Protein AF-A0A6P0YDL2-F1 (afdb_monomer_lite)

pLDDT: mean 88.48, std 17.39, range [38.16, 98.81]

Secondary structure (DSSP, 8-state):
-HHHHHHHHHHHHHHHHHHHHHTTSS-HHHHHHHHHHHHHHHHHHHHHTTTT--TT---TT---

Structure (mmCIF, N/CA/C/O backbone):
data_AF-A0A6P0YDL2-F1
#
_entry.id   AF-A0A6P0YDL2-F1
#
loop_
_atom_site.group_PDB
_atom_site.id
_atom_site.type_symbol
_atom_site.label_atom_id
_atom_site.label_alt_id
_atom_site.label_comp_id
_atom_site.label_asym_id
_atom_site.label_entity_id
_atom_site.label_seq_id
_atom_site.pdbx_PDB_ins_code
_atom_site.Cartn_x
_atom_site.Cartn_y
_atom_site.Cartn_z
_atom_site.occupancy
_atom_site.B_iso_or_equiv
_atom_site.auth_seq_id
_atom_site.auth_comp_id
_atom_site.auth_asym_id
_atom_site.auth_atom_id
_atom_site.pdbx_PDB_model_num
ATOM 1 N N . LEU A 1 1 ? 18.809 -0.570 -7.264 1.00 76.12 1 LEU A N 1
ATOM 2 C CA . LEU A 1 1 ? 18.481 -0.009 -5.929 1.00 76.12 1 LEU A CA 1
ATOM 3 C C . LEU A 1 1 ? 17.116 0.686 -5.915 1.00 76.12 1 LEU A C 1
ATOM 5 O O . LEU A 1 1 ? 16.297 0.301 -5.097 1.00 76.12 1 LEU A O 1
ATOM 9 N N . VAL A 1 2 ? 16.816 1.590 -6.858 1.00 92.50 2 VAL A N 1
ATOM 10 C CA . VAL A 1 2 ? 15.552 2.368 -6.897 1.00 92.50 2 VAL A CA 1
ATOM 11 C C . VAL A 1 2 ? 14.272 1.521 -6.795 1.00 92.50 2 VAL A C 1
ATOM 13 O O . VAL A 1 2 ? 13.433 1.787 -5.945 1.00 92.50 2 VAL A O 1
ATOM 16 N N . PHE A 1 3 ? 14.119 0.463 -7.601 1.00 94.69 3 PHE A N 1
ATOM 17 C CA . PHE A 1 3 ? 12.914 -0.379 -7.531 1.00 94.69 3 PHE A CA 1
ATOM 18 C C . PHE A 1 3 ? 12.757 -1.109 -6.195 1.00 94.69 3 PHE A C 1
ATOM 20 O O . PHE A 1 3 ? 11.644 -1.233 -5.698 1.00 94.69 3 PHE A O 1
ATOM 27 N N . ASN A 1 4 ? 13.865 -1.558 -5.599 1.00 95.75 4 ASN A N 1
ATOM 28 C CA . ASN A 1 4 ? 13.830 -2.199 -4.290 1.00 95.75 4 ASN A CA 1
ATOM 29 C C . ASN A 1 4 ? 13.352 -1.218 -3.210 1.00 95.75 4 ASN A C 1
ATOM 31 O O . ASN A 1 4 ? 12.527 -1.591 -2.387 1.00 95.75 4 ASN A O 1
ATOM 35 N N . SER A 1 5 ? 13.799 0.041 -3.256 1.00 97.00 5 SER A N 1
ATOM 36 C CA . SER A 1 5 ? 13.299 1.095 -2.364 1.00 97.00 5 SER A CA 1
ATOM 37 C C . SER A 1 5 ? 11.800 1.343 -2.556 1.00 97.00 5 SER A C 1
ATOM 39 O O . SER A 1 5 ? 11.067 1.387 -1.577 1.00 97.00 5 SER A O 1
ATOM 41 N N . ASN A 1 6 ? 11.321 1.397 -3.803 1.00 96.94 6 ASN A N 1
ATOM 42 C CA . ASN A 1 6 ? 9.890 1.565 -4.090 1.00 96.94 6 ASN A CA 1
ATOM 43 C C . ASN A 1 6 ? 9.051 0.366 -3.608 1.00 96.94 6 ASN A C 1
ATOM 45 O O . ASN A 1 6 ? 7.935 0.538 -3.124 1.00 96.94 6 ASN A O 1
ATOM 49 N N . LEU A 1 7 ? 9.587 -0.854 -3.716 1.00 97.94 7 LEU A N 1
ATOM 50 C CA . LEU A 1 7 ? 8.951 -2.066 -3.194 1.00 97.94 7 LEU A CA 1
ATOM 51 C C . LEU A 1 7 ? 8.911 -2.075 -1.659 1.00 97.94 7 LEU A C 1
ATOM 53 O O . LE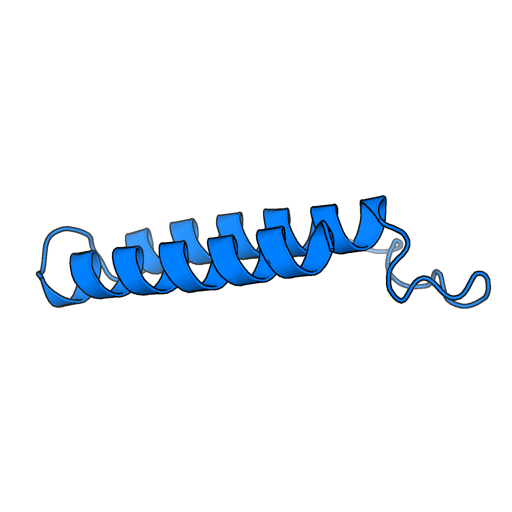U A 1 7 ? 7.901 -2.459 -1.073 1.00 97.94 7 LEU A O 1
ATOM 57 N N . GLN A 1 8 ? 9.989 -1.635 -1.009 1.00 98.44 8 GLN A N 1
ATOM 58 C CA . GLN A 1 8 ? 10.042 -1.494 0.447 1.00 98.44 8 GLN A CA 1
ATOM 59 C C . GLN A 1 8 ? 9.041 -0.446 0.941 1.00 98.44 8 GLN A C 1
ATOM 61 O O . GLN A 1 8 ? 8.298 -0.714 1.882 1.00 98.44 8 GLN A O 1
ATOM 66 N N . GLU A 1 9 ? 8.965 0.708 0.278 1.00 98.19 9 GLU A N 1
ATOM 67 C CA . GLU A 1 9 ? 7.986 1.749 0.593 1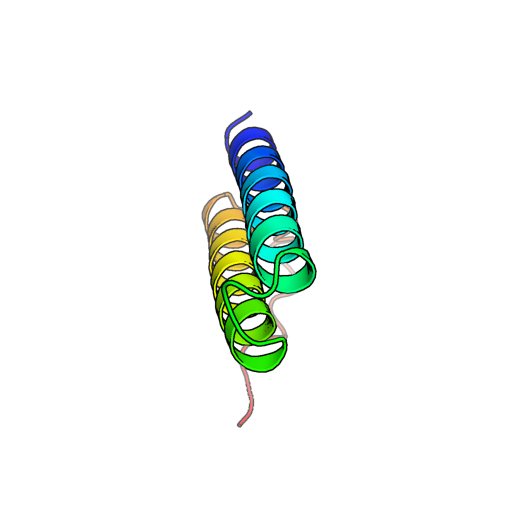.00 98.19 9 GLU A CA 1
ATOM 68 C C . GLU A 1 9 ? 6.547 1.247 0.414 1.00 98.19 9 GLU A C 1
ATOM 70 O O . GLU A 1 9 ? 5.702 1.466 1.282 1.00 98.19 9 GLU A O 1
ATOM 75 N N . PHE A 1 10 ? 6.268 0.516 -0.672 1.00 98.62 10 PHE A N 1
ATOM 76 C CA . PHE A 1 10 ? 4.975 -0.138 -0.879 1.00 98.62 10 PHE A CA 1
ATOM 77 C C . PHE A 1 10 ? 4.615 -1.048 0.304 1.00 98.62 10 PHE A C 1
ATOM 79 O O . PHE A 1 10 ? 3.535 -0.906 0.875 1.00 98.62 10 PHE A O 1
ATOM 86 N N . ALA A 1 11 ? 5.526 -1.935 0.715 1.00 98.62 11 ALA A N 1
ATOM 87 C CA . ALA A 1 11 ? 5.286 -2.858 1.824 1.00 98.62 11 ALA A CA 1
ATOM 88 C C . ALA A 1 11 ? 5.027 -2.122 3.151 1.00 98.62 11 ALA A C 1
ATOM 90 O O . ALA A 1 11 ? 4.102 -2.472 3.886 1.00 98.62 11 ALA A O 1
ATOM 91 N N . GLN A 1 12 ? 5.799 -1.069 3.435 1.00 98.75 12 GLN A N 1
ATOM 92 C CA . GLN A 1 12 ? 5.612 -0.240 4.628 1.00 98.75 12 GLN A CA 1
ATOM 93 C C . GLN A 1 12 ? 4.244 0.449 4.632 1.00 98.75 12 GLN A C 1
ATOM 95 O O . GLN A 1 12 ? 3.522 0.379 5.626 1.00 98.75 12 GLN A O 1
ATOM 100 N N . ARG A 1 13 ? 3.854 1.078 3.517 1.00 98.69 13 ARG A N 1
ATOM 101 C CA . ARG A 1 13 ? 2.561 1.766 3.403 1.00 98.69 13 ARG A CA 1
ATOM 102 C C . ARG A 1 13 ? 1.382 0.797 3.518 1.00 98.69 13 ARG A C 1
ATOM 104 O O . ARG A 1 13 ? 0.430 1.110 4.224 1.00 98.69 13 ARG A O 1
ATOM 111 N N . VAL A 1 14 ? 1.464 -0.388 2.904 1.00 98.75 14 VAL A N 1
ATOM 112 C CA . VAL A 1 14 ? 0.449 -1.448 3.067 1.00 98.75 14 VAL A CA 1
ATOM 113 C C . VAL A 1 14 ? 0.308 -1.840 4.538 1.00 98.75 14 VAL A C 1
ATOM 115 O O . VAL A 1 14 ? -0.808 -1.885 5.046 1.00 98.75 14 VAL A O 1
ATOM 118 N N . SER A 1 15 ? 1.421 -2.047 5.250 1.00 98.75 15 SER A N 1
ATOM 119 C CA . SER A 1 15 ? 1.381 -2.384 6.679 1.00 98.75 15 SER A CA 1
ATOM 120 C C . SER A 1 15 ? 0.710 -1.297 7.522 1.00 98.75 15 SER A C 1
ATOM 122 O O . SER A 1 15 ? -0.022 -1.623 8.455 1.00 98.75 15 SER A O 1
ATOM 124 N N . ILE A 1 16 ? 0.942 -0.018 7.206 1.00 98.81 16 ILE A N 1
ATOM 125 C CA . ILE A 1 16 ? 0.289 1.108 7.889 1.00 98.81 16 ILE A CA 1
ATOM 126 C C . ILE A 1 16 ? -1.217 1.099 7.614 1.00 98.81 16 ILE A C 1
ATOM 128 O O . ILE A 1 16 ? -1.999 1.211 8.553 1.00 98.81 16 ILE A O 1
ATOM 132 N N . ILE A 1 17 ? -1.627 0.929 6.353 1.00 98.81 17 ILE A N 1
ATOM 133 C CA . ILE A 1 17 ? -3.043 0.902 5.958 1.00 98.81 17 ILE A CA 1
ATOM 134 C C . ILE A 1 17 ? -3.784 -0.238 6.663 1.00 98.81 17 ILE A C 1
ATOM 136 O O . ILE A 1 17 ? -4.840 -0.004 7.245 1.00 98.81 17 ILE A O 1
ATOM 140 N N . CYS A 1 18 ? -3.214 -1.445 6.691 1.00 98.56 18 CYS A N 1
ATOM 141 C CA . CYS A 1 18 ? -3.796 -2.562 7.437 1.00 98.56 18 CYS A CA 1
ATOM 142 C C . CYS A 1 18 ? -3.879 -2.259 8.940 1.00 98.56 18 CYS A C 1
ATOM 144 O O . CYS A 1 18 ? -4.884 -2.563 9.570 1.00 98.56 18 CYS A O 1
ATOM 146 N N . GLY A 1 19 ? -2.865 -1.606 9.516 1.00 98.69 19 GLY A N 1
ATOM 147 C CA . GLY A 1 19 ? -2.915 -1.162 10.911 1.00 98.69 19 GLY A CA 1
ATOM 148 C C . GLY A 1 19 ? -4.047 -0.162 11.187 1.00 98.69 19 GLY A C 1
ATOM 149 O O . GLY A 1 19 ? -4.692 -0.243 12.231 1.00 98.69 19 GLY A O 1
ATOM 150 N N . LEU A 1 20 ? -4.320 0.756 10.253 1.00 98.75 20 LEU A N 1
ATOM 151 C CA . LEU A 1 20 ? -5.433 1.706 10.352 1.00 98.75 20 LEU A CA 1
ATOM 152 C C . LEU A 1 20 ? -6.794 1.011 10.248 1.00 98.75 20 LEU A C 1
ATOM 154 O O . LEU A 1 20 ? -7.691 1.329 11.028 1.00 98.75 20 LEU A O 1
ATOM 158 N N . GLU A 1 21 ? -6.939 0.069 9.320 1.00 98.75 21 GLU A N 1
ATOM 159 C CA . GLU A 1 21 ? -8.159 -0.724 9.136 1.00 98.75 21 GLU A CA 1
ATOM 160 C C . GLU A 1 21 ? -8.450 -1.585 10.368 1.00 98.75 21 GLU A C 1
ATOM 162 O O . GLU A 1 21 ? -9.512 -1.461 10.972 1.00 98.75 21 GLU A O 1
ATOM 167 N N . THR A 1 22 ? -7.467 -2.358 10.831 1.00 98.19 22 THR A N 1
ATOM 168 C CA . THR A 1 22 ? -7.624 -3.229 12.003 1.00 98.19 22 THR A CA 1
ATOM 169 C C . THR A 1 22 ? -7.841 -2.412 13.283 1.00 98.19 22 THR A C 1
ATOM 171 O O . THR A 1 22 ? -8.509 -2.860 14.214 1.00 98.19 22 THR A O 1
ATOM 174 N N . GLY A 1 23 ? -7.325 -1.180 13.329 1.00 98.44 23 GLY A N 1
ATOM 175 C CA . GLY A 1 23 ? -7.597 -0.205 14.387 1.00 98.44 23 GLY A CA 1
ATOM 176 C C . GLY A 1 23 ? -8.946 0.522 14.267 1.00 98.44 23 GLY A C 1
ATOM 177 O O . GLY A 1 23 ? -9.217 1.410 15.080 1.00 98.44 23 GLY A O 1
ATOM 178 N N . GLY A 1 24 ? -9.765 0.205 13.258 1.00 98.19 24 GLY A N 1
ATOM 179 C CA . GLY A 1 24 ? -11.085 0.792 13.016 1.00 98.19 24 GLY A CA 1
ATOM 180 C C . GLY A 1 24 ? -11.063 2.263 12.588 1.00 98.19 24 GLY A C 1
ATOM 181 O O . GLY A 1 24 ? -12.054 2.968 12.770 1.00 98.19 24 GLY A O 1
ATOM 182 N N . LYS A 1 25 ? -9.929 2.766 12.083 1.00 98.62 25 LYS A N 1
ATOM 183 C CA . LYS A 1 25 ? -9.764 4.170 11.659 1.00 98.62 25 LYS A CA 1
ATOM 184 C C . LYS A 1 25 ? -10.262 4.434 10.245 1.00 98.62 25 LYS A C 1
ATOM 186 O O . LYS A 1 25 ? -10.683 5.551 9.968 1.00 98.62 25 LYS A O 1
ATOM 191 N N . ILE A 1 26 ? -10.191 3.424 9.387 1.00 98.69 26 ILE A N 1
ATOM 192 C CA . ILE A 1 26 ? -10.683 3.437 8.008 1.00 98.69 26 ILE A CA 1
ATOM 193 C C . ILE A 1 26 ? -11.463 2.147 7.758 1.00 98.69 26 ILE A C 1
ATOM 195 O O . ILE A 1 26 ? -11.245 1.156 8.459 1.00 98.69 26 ILE A O 1
ATOM 199 N N . SER A 1 27 ? -12.369 2.151 6.780 1.00 98.75 27 SER A N 1
ATOM 200 C CA . SER A 1 27 ? -13.114 0.938 6.428 1.00 98.75 27 SER A CA 1
ATOM 201 C C . SER A 1 27 ? -12.249 -0.044 5.620 1.00 98.75 27 SER A C 1
ATOM 203 O O . SER A 1 27 ? -11.259 0.370 5.002 1.00 98.75 27 SER A O 1
ATOM 205 N N . PRO A 1 28 ? -12.627 -1.334 5.561 1.00 98.62 28 PRO A N 1
ATOM 206 C CA . PRO A 1 28 ? -11.977 -2.301 4.678 1.00 98.62 28 PRO A CA 1
ATOM 207 C C . PRO A 1 28 ? -11.975 -1.868 3.203 1.00 98.62 28 PRO A C 1
ATOM 209 O O . PRO A 1 28 ? -10.984 -2.062 2.499 1.00 98.62 28 PRO A O 1
ATOM 212 N N . GLU A 1 29 ? -13.057 -1.243 2.731 1.00 98.69 29 GLU A N 1
ATOM 213 C CA . GLU A 1 29 ? -13.169 -0.727 1.361 1.00 98.69 29 GLU A CA 1
ATOM 214 C C . GLU A 1 29 ? -12.196 0.429 1.108 1.00 98.69 29 GLU A C 1
ATOM 216 O O . GLU A 1 29 ? -11.533 0.471 0.069 1.00 98.69 29 GLU A O 1
ATOM 221 N N . GLU A 1 30 ? -12.069 1.349 2.067 1.00 98.62 30 GLU A N 1
ATOM 222 C CA . GLU A 1 30 ? -11.125 2.462 1.972 1.00 98.62 30 GLU A CA 1
ATOM 223 C C . GLU A 1 30 ? -9.674 1.957 1.971 1.00 98.62 30 GLU A C 1
ATOM 225 O O . GLU A 1 30 ? -8.863 2.383 1.144 1.00 98.62 30 GLU A O 1
ATOM 230 N N . ALA A 1 31 ? -9.354 0.995 2.841 1.00 98.81 31 ALA A N 1
ATOM 231 C CA . ALA A 1 31 ? -8.050 0.342 2.872 1.00 98.81 31 ALA A CA 1
ATOM 232 C C . ALA A 1 31 ? -7.720 -0.338 1.533 1.00 98.81 31 ALA A C 1
ATOM 234 O O . ALA A 1 31 ? -6.613 -0.181 1.006 1.00 98.81 31 ALA A O 1
ATOM 235 N N . TYR A 1 32 ? -8.688 -1.050 0.949 1.00 98.69 32 TYR A N 1
ATOM 236 C CA . TYR A 1 32 ? -8.536 -1.704 -0.348 1.00 98.69 32 TYR A CA 1
ATOM 237 C C . TYR A 1 32 ? -8.225 -0.709 -1.473 1.00 98.69 32 TYR A C 1
ATOM 239 O O . TYR A 1 32 ? -7.260 -0.915 -2.216 1.00 98.69 32 TYR A O 1
ATOM 247 N N . GLU A 1 33 ? -8.995 0.376 -1.603 1.00 98.81 33 GLU A N 1
ATOM 248 C CA . GLU A 1 33 ? -8.760 1.358 -2.670 1.00 98.81 33 GLU A CA 1
ATOM 249 C C . GLU A 1 33 ? -7.399 2.057 -2.509 1.00 98.81 33 GLU A C 1
ATOM 251 O O . GLU A 1 33 ? -6.680 2.230 -3.497 1.00 98.81 33 GLU A O 1
ATOM 256 N N . GLN A 1 34 ? -6.964 2.352 -1.279 1.00 98.75 34 GLN A N 1
ATOM 257 C CA . GLN A 1 34 ? -5.619 2.889 -1.038 1.00 98.75 34 GLN A CA 1
ATOM 258 C C . GLN A 1 34 ? -4.512 1.901 -1.453 1.00 98.75 34 GLN A C 1
ATOM 260 O O . GLN A 1 34 ? -3.572 2.280 -2.158 1.00 98.75 34 GLN A O 1
ATOM 265 N N . ILE A 1 35 ? -4.623 0.621 -1.078 1.00 98.75 35 ILE A N 1
ATOM 266 C CA . ILE A 1 35 ? -3.642 -0.418 -1.448 1.00 98.75 35 ILE A CA 1
ATOM 267 C C . ILE A 1 35 ? -3.596 -0.620 -2.968 1.00 98.75 35 ILE A C 1
ATOM 269 O O . ILE A 1 35 ? -2.520 -0.779 -3.553 1.00 98.75 35 ILE A O 1
ATOM 273 N N . LYS A 1 36 ? -4.749 -0.578 -3.635 1.00 98.56 36 LYS A N 1
ATOM 274 C CA . LYS A 1 36 ? -4.862 -0.688 -5.093 1.00 98.56 36 LYS A CA 1
ATOM 275 C C . LYS A 1 36 ? -4.160 0.463 -5.815 1.00 98.56 36 LYS A C 1
ATOM 277 O O . LYS A 1 36 ? -3.480 0.219 -6.815 1.00 98.56 36 LYS A O 1
ATOM 282 N N . GLU A 1 37 ? -4.261 1.690 -5.311 1.00 98.62 37 GLU A N 1
ATOM 283 C CA . GLU A 1 37 ? -3.508 2.825 -5.855 1.00 98.62 37 GLU A CA 1
ATOM 284 C C . GLU A 1 37 ? -1.995 2.667 -5.645 1.00 98.62 37 GLU A C 1
ATOM 286 O O . GLU A 1 37 ? -1.221 2.851 -6.591 1.00 98.62 37 GLU A O 1
ATOM 291 N N . LEU A 1 38 ? -1.555 2.218 -4.464 1.00 98.56 38 LEU A N 1
ATOM 292 C CA . LEU A 1 38 ? -0.141 1.900 -4.216 1.00 98.56 38 LEU A CA 1
ATOM 293 C C . LEU A 1 38 ? 0.383 0.816 -5.169 1.00 98.56 38 LEU A C 1
ATOM 295 O O . LEU A 1 38 ? 1.497 0.916 -5.689 1.00 98.56 38 LEU A O 1
ATOM 299 N N . TRP A 1 39 ? -0.432 -0.196 -5.463 1.00 98.31 39 TRP A N 1
ATOM 300 C CA . TRP A 1 39 ? -0.085 -1.243 -6.420 1.00 98.31 39 TRP A CA 1
ATOM 301 C C . TRP A 1 39 ? 0.077 -0.702 -7.846 1.00 98.31 39 TRP A C 1
ATOM 303 O O . TRP A 1 39 ? 1.044 -1.043 -8.535 1.00 98.31 39 TRP A O 1
ATOM 313 N N . LYS A 1 40 ? -0.824 0.183 -8.297 1.00 97.62 40 LYS A N 1
ATOM 314 C CA . LYS A 1 40 ? -0.695 0.859 -9.601 1.00 97.62 40 LYS A CA 1
ATOM 315 C C . LYS A 1 40 ? 0.601 1.669 -9.682 1.00 97.62 40 LYS A C 1
ATOM 317 O O . LYS A 1 40 ? 1.301 1.587 -10.695 1.00 97.62 40 LYS A O 1
ATOM 322 N N . GLN A 1 41 ? 0.953 2.396 -8.620 1.00 97.50 41 GLN A N 1
ATOM 323 C CA . GLN A 1 41 ? 2.197 3.170 -8.542 1.00 97.50 41 GLN A CA 1
ATOM 324 C C . GLN A 1 41 ? 3.435 2.268 -8.616 1.00 97.50 41 GLN A C 1
ATOM 326 O O . GLN A 1 41 ? 4.335 2.528 -9.419 1.00 97.50 41 GLN A O 1
ATOM 331 N N . LEU A 1 42 ? 3.457 1.164 -7.860 1.00 97.25 42 LEU A N 1
ATOM 332 C CA . LEU A 1 42 ? 4.555 0.195 -7.889 1.00 97.25 42 LEU A CA 1
ATOM 333 C C . LEU A 1 42 ? 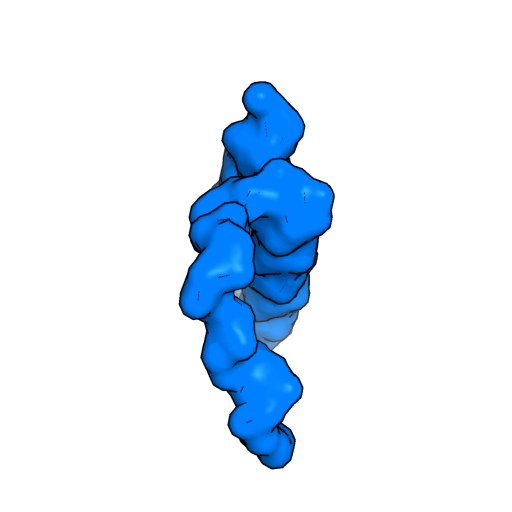4.719 -0.439 -9.279 1.00 97.25 42 LEU A C 1
ATOM 335 O O . LEU A 1 42 ? 5.837 -0.519 -9.798 1.00 97.25 42 LEU A O 1
ATOM 339 N N . LYS A 1 43 ? 3.612 -0.834 -9.925 1.00 95.56 43 LYS A N 1
ATOM 340 C CA . LYS A 1 43 ? 3.624 -1.354 -11.303 1.00 95.56 43 LYS A CA 1
ATOM 341 C C . LYS A 1 43 ? 4.176 -0.333 -12.297 1.00 95.56 43 LYS A C 1
ATOM 343 O O . LYS A 1 43 ? 4.987 -0.695 -13.150 1.00 95.56 43 LYS A O 1
ATOM 348 N N . ASN A 1 44 ? 3.757 0.928 -12.195 1.00 95.12 44 ASN A N 1
ATOM 349 C CA . ASN A 1 44 ? 4.246 1.994 -13.068 1.00 95.12 44 ASN A CA 1
ATOM 350 C C . ASN A 1 44 ? 5.746 2.245 -12.861 1.00 95.12 44 ASN A C 1
ATOM 352 O O . ASN A 1 44 ? 6.496 2.343 -13.827 1.00 95.12 44 ASN A O 1
ATOM 356 N N . SER A 1 45 ? 6.198 2.259 -11.607 1.00 95.06 45 SER A N 1
ATOM 357 C CA . SER A 1 45 ? 7.614 2.376 -11.257 1.00 95.06 45 SER A CA 1
ATOM 358 C C . SER A 1 45 ? 8.455 1.239 -11.852 1.00 95.06 45 SER A C 1
ATOM 360 O O . SER A 1 45 ? 9.469 1.500 -12.497 1.00 95.06 45 SER A O 1
ATOM 362 N N . LYS A 1 46 ? 7.992 -0.016 -11.739 1.00 94.06 46 LYS A N 1
ATOM 363 C CA . LYS A 1 46 ? 8.642 -1.182 -12.364 1.00 94.06 46 LYS A CA 1
ATOM 364 C C . LYS A 1 46 ? 8.805 -0.999 -13.876 1.00 94.06 46 LYS A C 1
ATOM 366 O O . LYS A 1 46 ? 9.891 -1.226 -14.406 1.00 94.06 46 LYS A O 1
ATOM 371 N N . LYS A 1 47 ? 7.732 -0.567 -14.550 1.00 92.62 47 LYS A N 1
ATOM 372 C CA . LYS A 1 47 ? 7.720 -0.328 -15.999 1.00 92.62 47 LYS A CA 1
ATOM 373 C C . LYS A 1 47 ? 8.689 0.786 -16.398 1.00 92.62 47 LYS A C 1
ATOM 375 O O . LYS A 1 47 ? 9.461 0.605 -17.330 1.00 92.62 47 LYS A O 1
ATOM 380 N N . ASN A 1 48 ? 8.667 1.913 -15.690 1.00 92.38 48 ASN A N 1
ATOM 381 C CA . ASN A 1 48 ? 9.521 3.064 -15.998 1.00 92.38 48 ASN A CA 1
ATOM 382 C C . ASN A 1 48 ? 11.008 2.770 -15.775 1.00 92.38 48 ASN A C 1
ATOM 384 O O . ASN A 1 48 ? 11.856 3.375 -16.419 1.00 92.38 48 ASN A O 1
ATOM 388 N N . LEU A 1 49 ? 11.319 1.826 -14.886 1.00 93.62 49 LEU A N 1
ATOM 389 C CA . LEU A 1 49 ? 12.678 1.342 -14.655 1.00 93.62 49 LEU A CA 1
ATOM 390 C C . LEU A 1 49 ? 13.102 0.235 -15.637 1.00 93.62 49 LEU A C 1
ATOM 392 O O . LEU A 1 49 ? 14.210 -0.277 -15.508 1.00 93.62 49 LEU A O 1
ATOM 396 N N . GLY A 1 50 ? 12.242 -0.158 -16.587 1.00 90.94 50 GLY A N 1
ATOM 397 C CA . GLY A 1 50 ? 12.536 -1.209 -17.569 1.00 90.94 50 GLY A CA 1
ATOM 398 C C . GLY A 1 50 ? 12.716 -2.601 -16.954 1.00 90.94 50 GLY A C 1
ATOM 399 O O . GLY A 1 50 ? 13.372 -3.467 -17.527 1.00 90.94 50 GLY A O 1
ATOM 400 N N . ILE A 1 51 ? 12.182 -2.835 -15.752 1.00 87.38 51 ILE A N 1
ATOM 401 C CA . ILE A 1 51 ? 12.401 -4.092 -15.032 1.00 87.38 51 ILE A CA 1
ATOM 402 C C . ILE A 1 51 ? 11.421 -5.144 -15.542 1.00 87.38 51 ILE A C 1
ATOM 404 O O . ILE A 1 51 ? 10.209 -5.028 -15.349 1.00 87.38 51 ILE A O 1
ATOM 408 N N . GLY A 1 52 ? 11.955 -6.212 -16.134 1.00 77.31 52 GLY A N 1
ATOM 409 C CA . GLY A 1 52 ? 11.155 -7.300 -16.701 1.00 77.31 52 GLY A CA 1
ATOM 410 C C . GLY A 1 52 ? 10.447 -6.929 -18.005 1.00 77.31 52 GLY A C 1
ATOM 411 O O . GLY A 1 52 ? 9.542 -7.646 -18.418 1.00 77.31 52 GLY A O 1
ATO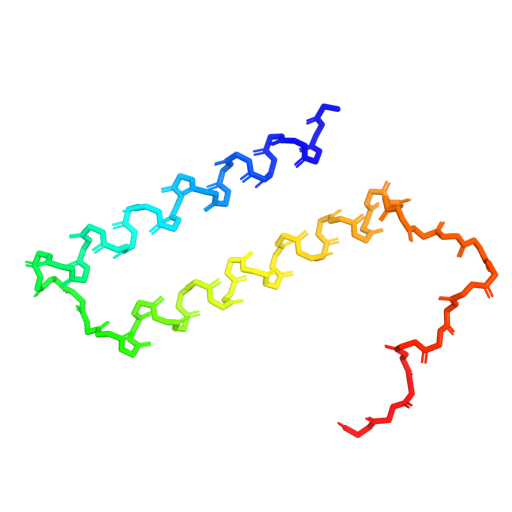M 412 N N . THR A 1 53 ? 10.828 -5.815 -18.637 1.00 70.19 53 THR A N 1
ATOM 413 C CA . THR A 1 53 ? 10.490 -5.553 -20.036 1.00 70.19 53 THR A CA 1
ATOM 414 C C . THR A 1 53 ? 11.540 -6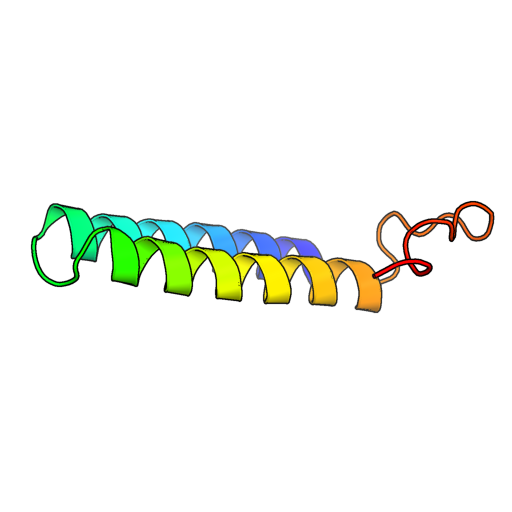.233 -20.901 1.00 70.19 53 THR A C 1
ATOM 416 O O . THR A 1 53 ? 12.601 -5.665 -21.151 1.00 70.19 53 THR A O 1
ATOM 419 N N . ASP A 1 54 ? 11.251 -7.458 -21.321 1.00 62.09 54 ASP A N 1
ATOM 420 C CA . ASP A 1 54 ? 11.916 -8.045 -22.478 1.00 62.09 54 ASP A CA 1
ATOM 421 C C . ASP A 1 54 ? 11.415 -7.292 -23.726 1.00 62.09 54 ASP A C 1
ATOM 423 O O . ASP A 1 54 ? 10.199 -7.091 -23.851 1.00 62.09 54 ASP A O 1
ATOM 427 N N . PRO A 1 55 ? 12.291 -6.818 -24.629 1.00 57.97 55 PRO A N 1
ATOM 428 C CA . PRO A 1 55 ? 11.868 -6.048 -25.799 1.00 57.97 55 PRO A CA 1
ATOM 429 C C . PRO A 1 55 ? 10.914 -6.818 -26.734 1.00 57.97 55 PRO A C 1
ATOM 431 O O . PRO A 1 55 ? 10.236 -6.187 -27.542 1.00 57.97 55 PRO A O 1
ATOM 434 N N . GLU A 1 56 ? 10.800 -8.145 -26.603 1.00 56.69 56 GLU A N 1
ATOM 435 C CA . GLU A 1 56 ? 9.984 -8.999 -27.479 1.00 56.69 56 GLU A CA 1
ATOM 436 C C . GLU A 1 56 ? 8.563 -9.320 -26.975 1.00 56.69 56 GLU A C 1
ATOM 438 O O . GLU A 1 56 ? 7.807 -9.966 -27.697 1.00 56.69 56 GLU A O 1
ATOM 443 N N . ASN A 1 57 ? 8.137 -8.874 -25.784 1.00 53.38 57 ASN A N 1
ATOM 444 C CA . ASN A 1 57 ? 6.845 -9.310 -25.218 1.00 53.38 57 ASN A CA 1
ATOM 445 C C . ASN A 1 57 ? 5.943 -8.160 -24.737 1.00 53.38 57 ASN A C 1
ATOM 447 O O . ASN A 1 57 ? 5.515 -8.095 -23.585 1.00 53.38 57 ASN A O 1
ATOM 451 N N . ASN A 1 58 ? 5.637 -7.222 -25.637 1.00 52.28 58 ASN A N 1
ATOM 452 C CA . ASN A 1 58 ? 4.633 -6.181 -25.401 1.00 52.28 58 ASN A CA 1
ATOM 453 C C . ASN A 1 58 ? 3.267 -6.590 -25.984 1.00 52.28 58 ASN A C 1
ATOM 455 O O . ASN A 1 58 ? 2.873 -6.098 -27.041 1.00 52.28 58 ASN A O 1
ATOM 459 N N . SER A 1 59 ? 2.549 -7.477 -25.286 1.00 55.06 59 SER A N 1
ATOM 460 C CA . SER A 1 59 ? 1.184 -7.895 -25.663 1.00 55.06 59 SER A CA 1
ATOM 461 C C . SER A 1 59 ? 0.072 -7.310 -24.770 1.00 55.06 59 SER A C 1
ATOM 463 O O . SER A 1 59 ? -1.093 -7.338 -25.151 1.00 55.06 59 SER A O 1
ATOM 465 N N . ASP A 1 60 ? 0.382 -6.682 -23.631 1.00 57.12 60 ASP A N 1
ATOM 466 C CA . ASP A 1 60 ? -0.635 -6.263 -22.641 1.00 57.12 60 ASP A CA 1
ATOM 467 C C . ASP A 1 60 ? -1.127 -4.806 -22.769 1.00 57.12 60 ASP A C 1
ATOM 469 O O . ASP A 1 60 ? -1.373 -4.111 -21.777 1.00 57.12 60 ASP A O 1
ATOM 473 N N . ARG A 1 61 ? -1.273 -4.294 -23.996 1.00 54.34 61 ARG A N 1
ATOM 474 C CA . ARG A 1 61 ? -1.830 -2.946 -24.254 1.00 54.34 61 ARG A 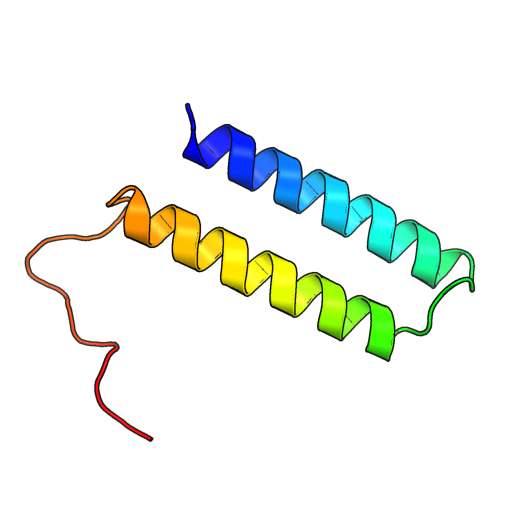CA 1
ATOM 475 C C . ARG A 1 61 ? -2.797 -2.898 -25.441 1.00 54.34 61 ARG A C 1
ATOM 477 O O . ARG A 1 61 ? -2.893 -1.876 -26.118 1.00 54.34 61 ARG A O 1
ATOM 484 N N . LYS A 1 62 ? -3.565 -3.960 -25.681 1.00 51.09 62 LYS A N 1
ATOM 485 C CA . LYS A 1 62 ? -4.755 -3.869 -26.537 1.00 51.09 62 LYS A CA 1
ATOM 486 C C . LYS A 1 62 ? -5.867 -4.759 -25.993 1.00 51.09 62 LYS A C 1
ATOM 488 O O . LYS A 1 62 ? -5.871 -5.952 -26.265 1.00 51.09 62 LYS A O 1
ATOM 493 N N . ASN A 1 63 ? -6.767 -4.167 -25.204 1.00 38.16 63 ASN A N 1
ATOM 494 C CA . ASN A 1 63 ? -8.225 -4.235 -25.385 1.00 38.16 63 ASN A CA 1
ATOM 495 C C . ASN A 1 63 ? -8.994 -3.948 -24.082 1.00 38.16 63 ASN A C 1
ATOM 497 O O . ASN A 1 63 ? -8.866 -4.694 -23.118 1.00 38.16 63 ASN A O 1
ATOM 501 N N . ILE A 1 64 ? -9.848 -2.920 -24.206 1.00 41.00 64 ILE A N 1
ATOM 502 C CA . ILE A 1 64 ? -11.129 -2.651 -23.523 1.00 41.00 64 ILE A CA 1
ATOM 503 C C . ILE A 1 64 ? -11.035 -2.118 -22.091 1.00 41.00 64 ILE A C 1
ATOM 505 O O . ILE A 1 64 ? -10.786 -2.894 -21.147 1.00 41.00 64 ILE A O 1
#

Radius of gyration: 14.96 Å; chains: 1; bounding box: 32×14×42 Å

Foldseek 3Di:
DVLVVLVVVLVVVLVVLVVCCVVVNDDPVVSVVVNVVSVVVSVVSCVVVCPPPDVPDPPPPDDD

Sequence (64 aa):
LVFNSNLQEFAQRVSIICGLETGGKISPEEAYEQIKELWKQLKNSKKNLGIGTDPENNSDRKNI